Protein AF-A0A7J7Q473-F1 (afdb_monomer)

Secondary structure (DSSP, 8-state):
-HHHHHHHHHHHHHHH-S-HHHHHHH-HHHHHHHHHHHHHHHHHHHHTT----SS---EETTEE--HHHHHHHHHHHHHHHHHHHHHHHHHSS-HHHHTTSS-S------

Mean predicted aligned error: 9.54 Å

Radius of gyration: 17.24 Å; Cα contacts (8 Å, |Δi|>4): 84; chains: 1; bounding box: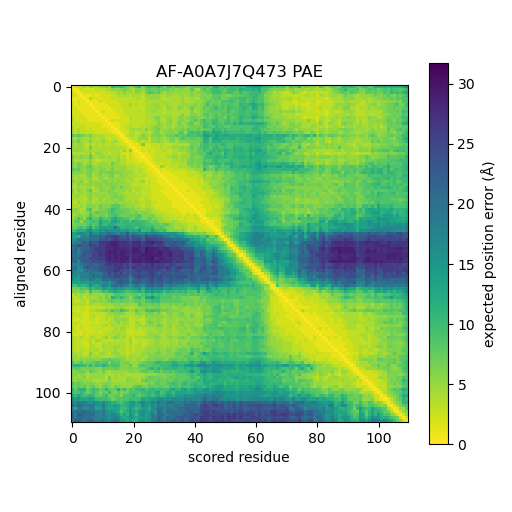 36×29×42 Å

Nearest PDB structures (foldseek):
  8cmo-assembly1_Z  TM=6.439E-01  e=4.068E-01  Coelastrella

Structure (mmCIF, N/CA/C/O backbone):
data_AF-A0A7J7Q473-F1
#
_entry.id   AF-A0A7J7Q473-F1
#
loop_
_atom_site.group_PDB
_atom_site.id
_atom_site.type_symbol
_atom_site.label_atom_id
_atom_site.label_alt_id
_atom_site.label_comp_id
_atom_site.label_asym_id
_atom_site.label_entity_id
_atom_site.label_seq_id
_atom_site.pdbx_PDB_ins_code
_atom_site.Cartn_x
_atom_site.Cartn_y
_atom_site.Cartn_z
_atom_site.occupancy
_atom_site.B_iso_or_equiv
_atom_site.auth_seq_id
_atom_site.auth_comp_id
_atom_site.auth_asym_id
_atom_site.auth_atom_id
_atom_site.pdbx_PDB_model_num
ATOM 1 N N . MET A 1 1 ? 5.314 -3.098 -8.987 1.00 76.06 1 MET A N 1
ATOM 2 C CA . MET A 1 1 ? 3.953 -3.470 -8.542 1.00 76.06 1 MET A CA 1
ATOM 3 C C . MET A 1 1 ? 3.665 -3.017 -7.117 1.00 76.06 1 MET A C 1
ATOM 5 O O . MET A 1 1 ? 2.724 -2.261 -6.958 1.00 76.06 1 MET A O 1
ATOM 9 N N . ALA A 1 2 ? 4.481 -3.360 -6.110 1.00 80.12 2 ALA A N 1
ATOM 10 C CA . ALA A 1 2 ? 4.211 -2.979 -4.712 1.00 80.12 2 ALA A CA 1
ATOM 11 C C . ALA A 1 2 ? 4.047 -1.464 -4.464 1.00 80.12 2 ALA A C 1
ATOM 13 O O . ALA A 1 2 ? 3.167 -1.074 -3.712 1.00 80.12 2 ALA A O 1
ATOM 14 N N . MET A 1 3 ? 4.826 -0.607 -5.138 1.00 87.44 3 MET A N 1
ATOM 15 C CA . MET A 1 3 ? 4.657 0.854 -5.040 1.00 87.44 3 MET A CA 1
ATOM 16 C C . MET A 1 3 ? 3.255 1.311 -5.460 1.00 87.44 3 MET A C 1
ATOM 18 O O . MET A 1 3 ? 2.611 2.059 -4.739 1.00 87.44 3 MET A O 1
ATOM 22 N N . LEU A 1 4 ? 2.767 0.827 -6.608 1.00 86.19 4 LEU A N 1
ATOM 23 C CA . LEU A 1 4 ? 1.431 1.168 -7.101 1.00 86.19 4 LEU A CA 1
ATOM 24 C C . LEU A 1 4 ? 0.339 0.527 -6.242 1.00 86.19 4 LEU A C 1
ATOM 26 O O . LEU A 1 4 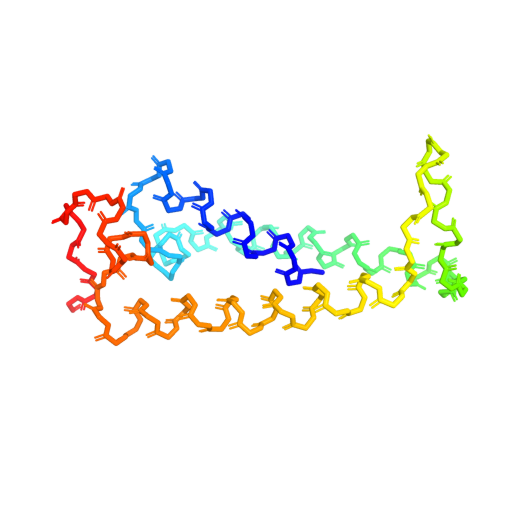? -0.664 1.174 -5.982 1.00 86.19 4 LEU A O 1
ATOM 30 N N . GLY A 1 5 ? 0.549 -0.707 -5.774 1.00 84.31 5 GLY A N 1
ATOM 31 C CA . GLY A 1 5 ? -0.394 -1.398 -4.891 1.00 84.31 5 GLY A CA 1
ATOM 32 C C . GLY A 1 5 ? -0.587 -0.680 -3.554 1.00 84.31 5 GLY A C 1
ATOM 33 O O . GLY A 1 5 ? -1.718 -0.499 -3.124 1.00 84.31 5 GLY A O 1
ATOM 34 N N . MET A 1 6 ? 0.498 -0.199 -2.943 1.00 88.56 6 MET A N 1
ATOM 35 C CA . MET A 1 6 ? 0.452 0.573 -1.698 1.00 88.56 6 MET A CA 1
ATOM 36 C C . MET A 1 6 ? -0.269 1.913 -1.876 1.00 88.56 6 MET A C 1
ATOM 38 O O . MET A 1 6 ? -1.174 2.228 -1.110 1.00 88.56 6 MET A O 1
ATOM 42 N N . VAL A 1 7 ? 0.058 2.669 -2.930 1.00 87.31 7 VAL A N 1
ATOM 43 C CA . VAL A 1 7 ? -0.592 3.964 -3.199 1.00 87.31 7 VAL A CA 1
ATOM 44 C C . VAL A 1 7 ? -2.068 3.792 -3.562 1.00 87.31 7 VAL A C 1
ATOM 46 O O . VAL A 1 7 ? -2.908 4.527 -3.054 1.00 87.31 7 VAL A O 1
ATOM 49 N N . ALA A 1 8 ? -2.398 2.819 -4.416 1.00 85.50 8 ALA A N 1
ATOM 50 C CA . ALA A 1 8 ? -3.779 2.535 -4.794 1.00 85.50 8 ALA A CA 1
ATOM 51 C C . ALA A 1 8 ? -4.607 2.050 -3.597 1.00 85.50 8 ALA A C 1
ATOM 53 O O . ALA A 1 8 ? -5.756 2.459 -3.463 1.00 85.50 8 ALA A O 1
ATOM 54 N N . GLY A 1 9 ? -4.014 1.239 -2.716 1.00 84.00 9 GLY A N 1
ATOM 55 C CA . GLY A 1 9 ? -4.643 0.792 -1.477 1.00 84.00 9 GLY A CA 1
ATOM 56 C C . GLY A 1 9 ? -4.980 1.951 -0.547 1.00 84.00 9 GLY A C 1
ATOM 57 O O . GLY A 1 9 ? -6.138 2.123 -0.185 1.00 84.00 9 GLY A O 1
ATOM 58 N N . LEU A 1 10 ? -4.002 2.810 -0.239 1.00 85.25 10 LEU A N 1
ATOM 59 C CA . LEU A 1 10 ? -4.227 3.983 0.615 1.00 85.25 10 LEU A CA 1
ATOM 60 C C . LEU A 1 10 ? -5.243 4.957 0.012 1.00 85.25 10 LEU A C 1
ATOM 62 O O . LEU A 1 10 ? -6.081 5.500 0.727 1.00 85.25 10 LEU A O 1
ATOM 66 N N . ALA A 1 11 ? -5.191 5.180 -1.304 1.00 85.25 11 ALA A N 1
ATOM 67 C CA . ALA A 1 11 ? -6.178 6.006 -1.990 1.00 85.25 11 ALA A CA 1
ATOM 68 C C . ALA A 1 11 ? -7.582 5.382 -1.911 1.00 85.25 11 ALA A C 1
ATOM 70 O O . ALA A 1 11 ? -8.553 6.086 -1.647 1.00 85.25 11 ALA A O 1
ATOM 71 N N . GLY A 1 12 ? -7.686 4.064 -2.100 1.00 83.06 12 GLY A N 1
ATOM 72 C CA . GLY A 1 12 ? -8.929 3.311 -1.953 1.00 83.06 12 GLY A CA 1
ATOM 73 C C . GLY A 1 12 ? -9.531 3.470 -0.560 1.00 83.06 12 GLY A C 1
ATOM 74 O O . GLY A 1 12 ? -10.688 3.874 -0.449 1.00 83.06 12 GLY A O 1
ATOM 75 N N . GLU A 1 13 ? -8.739 3.258 0.491 1.00 83.44 13 GLU A N 1
ATOM 76 C CA . GLU A 1 13 ? -9.166 3.473 1.880 1.00 83.44 13 GLU A CA 1
ATOM 77 C C . GLU A 1 13 ? -9.591 4.926 2.125 1.00 83.44 13 GLU A C 1
ATOM 79 O O . GLU A 1 13 ? -10.593 5.183 2.793 1.00 83.44 13 GLU A O 1
ATOM 84 N N . TYR A 1 14 ? -8.884 5.888 1.522 1.00 83.12 14 TYR A N 1
ATOM 85 C CA . TYR A 1 14 ? -9.219 7.299 1.666 1.00 83.12 14 TYR A CA 1
ATOM 86 C C . TYR A 1 14 ? -10.608 7.639 1.105 1.00 83.12 14 TYR A C 1
ATOM 88 O O . TYR A 1 14 ? -11.387 8.321 1.770 1.00 83.12 14 TYR A O 1
ATOM 96 N N . PHE A 1 15 ? -10.927 7.164 -0.103 1.00 82.50 15 PHE A N 1
ATOM 97 C CA . PHE A 1 15 ? -12.188 7.491 -0.780 1.00 82.50 15 PHE A CA 1
ATOM 98 C C . PHE A 1 15 ? -13.366 6.622 -0.347 1.00 82.50 15 PHE A C 1
ATOM 100 O O . PHE A 1 15 ? -14.498 7.100 -0.317 1.00 82.50 15 PHE A O 1
ATOM 107 N N . THR A 1 16 ? -13.120 5.345 -0.061 1.00 79.88 16 THR A N 1
ATOM 108 C CA . THR A 1 16 ? -14.184 4.377 0.240 1.00 79.88 16 THR A CA 1
ATOM 109 C C . THR A 1 16 ? -14.432 4.225 1.735 1.00 79.88 16 THR A C 1
ATOM 111 O O . THR A 1 16 ? -15.523 3.824 2.131 1.00 79.88 16 THR A O 1
ATOM 114 N N . GLY A 1 17 ? -13.435 4.528 2.573 1.00 77.19 17 GLY A N 1
ATOM 115 C CA . GLY A 1 17 ? -13.482 4.278 4.013 1.00 77.19 17 GLY A CA 1
ATOM 116 C C . GLY A 1 17 ? -13.437 2.795 4.396 1.00 77.19 17 GLY A C 1
ATOM 117 O O . GLY A 1 17 ? -13.453 2.493 5.587 1.00 77.19 17 GLY A O 1
ATOM 118 N N . MET A 1 18 ? -13.357 1.878 3.428 1.00 81.12 18 MET A N 1
ATOM 119 C CA . MET A 1 18 ? -13.253 0.434 3.649 1.00 81.12 18 MET A CA 1
ATOM 120 C C . MET A 1 18 ? -11.790 -0.002 3.625 1.00 81.12 18 MET A C 1
ATOM 122 O O . MET A 1 18 ? -10.985 0.597 2.916 1.00 81.12 18 MET A O 1
ATOM 126 N N . GLY A 1 19 ? -11.449 -1.041 4.389 1.00 83.19 19 GLY A N 1
ATOM 127 C CA . GLY A 1 19 ? -10.125 -1.657 4.333 1.00 83.19 19 GLY A CA 1
ATOM 128 C C . GLY A 1 19 ? -9.845 -2.356 2.994 1.00 83.19 19 GLY A C 1
ATOM 129 O O . GLY A 1 19 ? -10.764 -2.713 2.247 1.00 83.19 19 GLY A O 1
ATOM 130 N N . LEU A 1 20 ? -8.561 -2.540 2.680 1.00 83.38 20 LEU A N 1
ATOM 131 C CA . LEU A 1 20 ? -8.087 -3.131 1.428 1.00 83.38 20 LEU A CA 1
ATOM 132 C C . LEU A 1 20 ? -8.611 -4.562 1.229 1.00 83.38 20 LEU A C 1
ATOM 134 O O . LEU A 1 20 ? -9.029 -4.935 0.125 1.00 83.38 20 LEU A O 1
ATOM 138 N N . LEU A 1 21 ? -8.582 -5.378 2.283 1.00 80.75 21 LEU A N 1
ATOM 139 C CA . LEU A 1 21 ? -9.052 -6.759 2.221 1.00 80.75 21 LEU A CA 1
ATOM 140 C C . LEU A 1 21 ? -10.567 -6.805 2.010 1.00 80.75 21 LEU A C 1
ATOM 142 O O . LEU A 1 21 ? -11.047 -7.646 1.250 1.00 80.75 21 LEU A O 1
ATOM 146 N N . GLN A 1 22 ? -11.318 -5.886 2.619 1.00 80.44 22 GLN A N 1
ATOM 147 C CA . GLN A 1 22 ? -12.774 -5.878 2.491 1.00 80.44 22 GLN A CA 1
ATOM 148 C C . GLN A 1 22 ? -13.216 -5.380 1.117 1.00 80.44 22 GLN A C 1
ATOM 150 O O . GLN A 1 22 ? -14.044 -6.018 0.475 1.00 80.44 22 GLN A O 1
ATOM 155 N N . GLN A 1 23 ? -12.582 -4.329 0.596 1.00 81.25 23 GLN A N 1
ATOM 156 C CA . GLN A 1 23 ? -12.816 -3.872 -0.776 1.00 81.25 23 GLN A CA 1
ATOM 157 C C . GLN A 1 23 ? -12.542 -4.989 -1.798 1.00 81.25 23 GLN A C 1
ATOM 159 O O . GLN A 1 23 ? -13.230 -5.110 -2.815 1.00 81.25 23 GLN A O 1
ATOM 164 N N . THR A 1 24 ? -11.544 -5.828 -1.511 1.00 82.75 24 THR A N 1
ATOM 165 C CA . THR A 1 24 ? -11.217 -6.998 -2.330 1.00 82.75 24 THR A CA 1
ATOM 166 C C . THR A 1 24 ? -12.289 -8.091 -2.219 1.00 82.75 24 THR A C 1
ATOM 168 O O . THR A 1 24 ? -12.629 -8.716 -3.226 1.00 82.75 24 THR A O 1
ATOM 171 N N . ALA A 1 25 ? -12.836 -8.308 -1.021 1.00 83.38 25 ALA A N 1
ATOM 172 C CA . ALA A 1 25 ? -13.871 -9.303 -0.749 1.00 83.38 25 ALA A CA 1
ATOM 173 C C . ALA A 1 25 ? -15.257 -8.913 -1.295 1.00 83.38 25 ALA A C 1
ATOM 175 O O . ALA A 1 25 ? -15.972 -9.785 -1.786 1.00 83.38 25 ALA A O 1
ATOM 176 N N . ASP A 1 26 ? -15.611 -7.626 -1.268 1.00 84.38 26 ASP A N 1
ATOM 177 C CA . ASP A 1 26 ? -16.901 -7.109 -1.749 1.00 84.38 26 ASP A CA 1
ATOM 178 C C . ASP A 1 26 ? -16.971 -7.048 -3.284 1.00 84.38 26 ASP A C 1
ATOM 180 O O . ASP A 1 26 ? -18.040 -7.186 -3.889 1.00 84.38 26 ASP A O 1
ATOM 184 N N . HIS A 1 27 ? -15.822 -6.889 -3.949 1.00 84.94 27 HIS A N 1
ATOM 185 C CA . HIS A 1 27 ? -15.733 -6.808 -5.409 1.00 84.94 27 HIS A CA 1
ATOM 186 C C . HIS A 1 27 ? -14.814 -7.878 -6.027 1.00 84.94 27 HIS A C 1
ATOM 188 O O . HIS A 1 27 ? -13.928 -7.551 -6.828 1.00 84.94 27 HIS A O 1
ATOM 194 N N . PRO A 1 28 ? -15.054 -9.179 -5.767 1.00 85.88 28 PRO A N 1
ATOM 195 C CA . PRO A 1 28 ? -14.138 -10.249 -6.158 1.00 85.88 28 PRO A CA 1
ATOM 196 C C . PRO A 1 28 ? -14.044 -10.397 -7.681 1.00 85.88 28 PRO A C 1
ATOM 198 O O . PRO A 1 28 ? -12.982 -10.699 -8.222 1.00 85.88 28 PRO A O 1
ATOM 201 N N . VAL A 1 29 ? -15.139 -10.118 -8.397 1.00 87.81 29 VAL A N 1
ATOM 202 C CA . VAL A 1 29 ? -15.184 -10.166 -9.866 1.00 87.81 29 VAL A CA 1
ATOM 203 C C . VAL A 1 29 ? -14.296 -9.084 -10.481 1.00 87.81 29 VAL A C 1
ATOM 205 O O . VAL A 1 29 ? -13.571 -9.358 -11.434 1.00 87.81 29 VAL A O 1
ATOM 208 N N . VAL A 1 30 ? -14.316 -7.866 -9.931 1.00 87.12 30 VAL A N 1
ATOM 209 C CA . VAL A 1 30 ? -13.515 -6.742 -10.442 1.00 87.12 30 VAL A CA 1
ATOM 210 C C . VAL A 1 30 ? -12.035 -6.967 -10.145 1.00 87.12 30 VAL A C 1
ATOM 212 O O . VAL A 1 30 ? -11.196 -6.774 -11.027 1.00 87.12 30 VAL A O 1
ATOM 215 N N . VAL A 1 31 ? -11.711 -7.449 -8.943 1.00 85.88 31 VAL A N 1
ATOM 216 C CA . VAL A 1 31 ? -10.345 -7.842 -8.571 1.00 85.88 31 VAL A CA 1
ATOM 217 C C . VAL A 1 31 ? -9.833 -8.918 -9.520 1.00 85.88 31 VAL A C 1
ATOM 219 O O . VAL A 1 31 ? -8.767 -8.757 -10.114 1.00 85.88 31 VAL A O 1
ATOM 222 N N . PHE A 1 32 ? -10.607 -9.981 -9.738 1.00 87.50 32 PHE A N 1
ATOM 223 C CA . PHE A 1 32 ? -10.213 -11.056 -10.640 1.00 87.50 32 PHE A CA 1
ATOM 224 C C . PHE A 1 32 ? -10.048 -10.568 -12.085 1.00 87.50 32 PHE A C 1
ATOM 226 O O . PHE A 1 32 ? -9.046 -10.876 -12.729 1.00 87.50 32 PHE A O 1
ATOM 233 N N . ALA A 1 33 ? -10.972 -9.747 -12.589 1.00 90.25 33 ALA A N 1
ATOM 234 C CA . ALA A 1 33 ? -10.869 -9.164 -13.924 1.00 90.25 33 ALA A CA 1
ATOM 235 C C . ALA A 1 33 ? -9.604 -8.302 -14.074 1.00 90.25 33 ALA A C 1
ATOM 237 O O . ALA A 1 33 ? -8.875 -8.438 -15.058 1.00 90.25 33 ALA A O 1
ATOM 238 N N . SER A 1 34 ? -9.295 -7.463 -13.080 1.00 85.62 34 SER A N 1
ATOM 239 C CA . SER A 1 34 ? -8.068 -6.661 -13.081 1.00 85.62 34 SER A CA 1
ATOM 240 C C . SER A 1 34 ? -6.810 -7.532 -13.034 1.0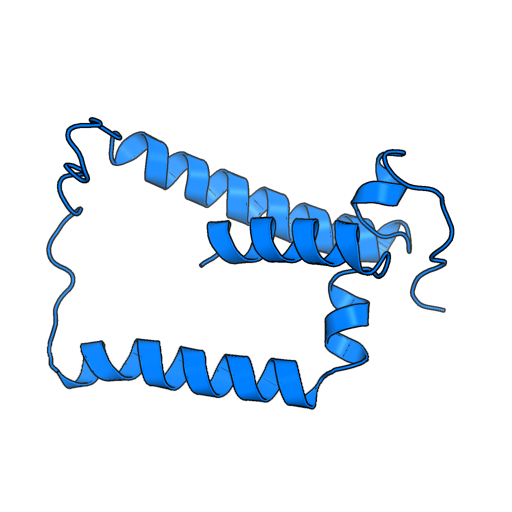0 85.62 34 SER A C 1
ATOM 242 O O . SER A 1 34 ? -5.867 -7.268 -13.778 1.00 85.62 34 SER A O 1
ATOM 244 N N . TYR A 1 35 ? -6.815 -8.621 -12.257 1.00 87.19 35 TYR A N 1
ATOM 245 C CA . TYR A 1 35 ? -5.727 -9.596 -12.234 1.00 87.19 35 TYR A CA 1
ATOM 246 C C . TYR A 1 35 ? -5.512 -10.233 -13.610 1.00 87.19 35 TYR A C 1
ATOM 248 O O . TYR A 1 35 ? -4.380 -10.277 -14.085 1.00 87.19 35 TYR A O 1
ATOM 256 N N . VAL A 1 36 ? -6.582 -10.660 -14.287 1.00 91.12 36 VAL A N 1
ATOM 257 C CA . VAL A 1 36 ? -6.503 -11.242 -15.636 1.00 91.12 36 VAL A CA 1
ATOM 258 C C . VAL A 1 36 ? -5.938 -10.232 -16.637 1.00 91.12 36 VAL A C 1
ATOM 260 O O . VAL A 1 36 ? -5.031 -10.564 -17.400 1.00 91.12 36 VAL A O 1
ATOM 263 N N . ILE A 1 37 ? -6.408 -8.983 -16.608 1.00 90.62 37 ILE A N 1
ATOM 264 C CA . ILE A 1 37 ? -5.903 -7.917 -17.486 1.00 90.62 37 ILE A CA 1
ATOM 265 C C . ILE A 1 37 ? -4.415 -7.654 -17.220 1.00 90.62 37 ILE A C 1
ATOM 267 O O . ILE A 1 37 ? -3.622 -7.595 -18.161 1.00 90.62 37 ILE A O 1
ATOM 271 N N . LEU A 1 38 ? -4.011 -7.540 -15.952 1.00 87.44 38 LEU A N 1
ATOM 272 C CA . LEU A 1 38 ? -2.614 -7.331 -15.562 1.00 87.44 38 LEU A CA 1
ATOM 273 C C . LEU A 1 38 ? -1.727 -8.526 -15.930 1.00 87.44 38 LEU A C 1
ATOM 275 O O . LEU A 1 38 ? -0.582 -8.334 -16.347 1.00 87.44 38 LEU A O 1
ATOM 279 N N . ALA A 1 39 ? -2.246 -9.749 -15.819 1.00 88.56 39 ALA A N 1
ATOM 280 C CA . ALA A 1 39 ? -1.552 -10.963 -16.223 1.00 88.56 39 ALA A CA 1
ATOM 281 C C . ALA A 1 39 ? -1.304 -10.968 -17.737 1.00 88.56 39 ALA A C 1
ATOM 283 O O . ALA A 1 39 ? -0.165 -11.154 -18.165 1.00 88.56 39 ALA A O 1
ATOM 284 N N . ILE A 1 40 ? -2.323 -10.664 -18.547 1.00 89.88 40 ILE A N 1
ATOM 285 C CA . ILE A 1 40 ? -2.191 -10.542 -20.008 1.00 89.88 40 ILE A CA 1
ATOM 286 C C . ILE A 1 40 ? -1.202 -9.425 -20.369 1.00 89.88 40 ILE A C 1
ATOM 288 O O . ILE A 1 40 ? -0.321 -9.622 -21.212 1.00 89.88 40 ILE A O 1
AT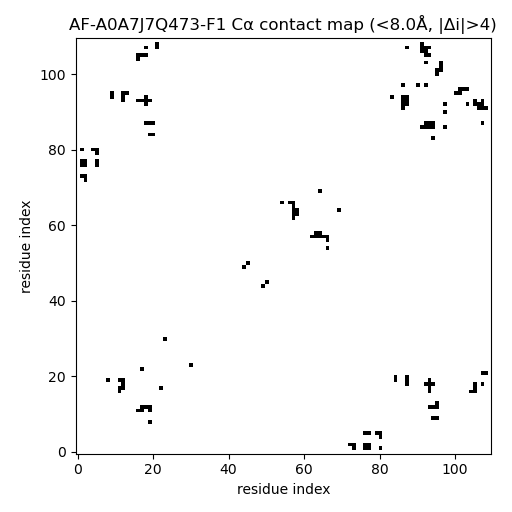OM 292 N N . ALA A 1 41 ? -1.299 -8.268 -19.710 1.00 87.81 41 ALA A N 1
ATOM 293 C CA . ALA A 1 41 ? -0.399 -7.139 -19.930 1.00 87.81 41 ALA A CA 1
ATOM 294 C C . ALA A 1 41 ? 1.058 -7.475 -19.581 1.00 87.81 41 ALA A C 1
ATOM 296 O O . ALA A 1 41 ? 1.965 -7.055 -20.294 1.00 87.81 41 ALA A O 1
ATOM 297 N N . THR A 1 42 ? 1.287 -8.263 -18.528 1.00 85.06 42 THR A N 1
ATOM 298 C CA . THR A 1 42 ? 2.625 -8.730 -18.126 1.00 85.06 42 THR A CA 1
ATOM 299 C C . THR A 1 42 ? 3.156 -9.799 -19.081 1.00 85.06 42 THR A C 1
ATOM 301 O O . THR A 1 42 ? 4.344 -9.812 -19.395 1.00 85.06 42 THR A O 1
ATOM 304 N N . TYR A 1 43 ? 2.285 -10.676 -19.584 1.00 86.88 43 TYR A N 1
ATOM 305 C CA . TYR A 1 43 ? 2.670 -11.791 -20.448 1.00 86.88 43 TYR A CA 1
ATOM 306 C C . TYR A 1 43 ? 2.917 -11.376 -21.907 1.00 86.88 43 TYR A C 1
ATOM 308 O O . TYR A 1 43 ? 3.793 -11.918 -22.576 1.00 86.88 43 TYR A O 1
ATOM 316 N N . THR A 1 44 ? 2.211 -10.358 -22.401 1.00 86.50 44 THR A N 1
AT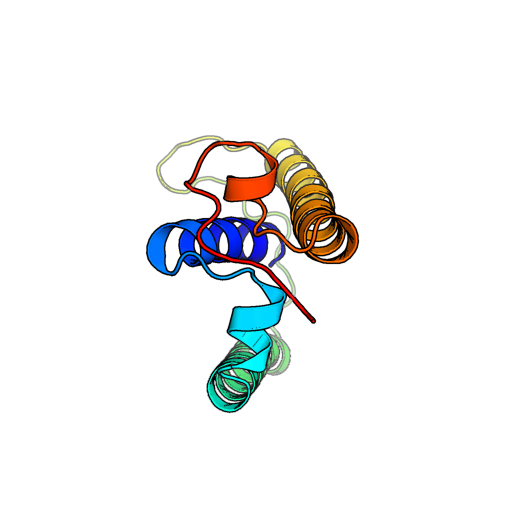OM 317 C CA . THR A 1 44 ? 2.388 -9.821 -23.762 1.00 86.50 44 THR A CA 1
ATOM 318 C C . THR A 1 44 ? 3.841 -9.423 -24.093 1.00 86.50 44 THR A C 1
ATOM 320 O O . THR A 1 44 ? 4.335 -9.839 -25.143 1.00 86.50 44 THR A O 1
ATOM 323 N N . PRO A 1 45 ? 4.573 -8.646 -23.265 1.00 83.00 45 PRO A N 1
ATOM 324 C CA . PRO A 1 45 ? 5.964 -8.300 -23.551 1.00 83.00 45 PRO A CA 1
ATOM 325 C C . PRO A 1 45 ? 6.916 -9.496 -23.431 1.00 83.00 45 PRO A C 1
ATOM 327 O O . PRO A 1 45 ? 7.888 -9.559 -24.184 1.00 83.00 45 PRO A O 1
ATOM 330 N N . LEU A 1 46 ? 6.611 -10.458 -22.550 1.00 82.62 46 LEU A N 1
ATOM 331 C CA . LEU A 1 46 ? 7.360 -11.712 -22.427 1.00 82.62 46 LEU A CA 1
ATOM 332 C C . LEU A 1 46 ? 7.280 -12.527 -23.727 1.00 82.62 46 LEU A C 1
ATOM 334 O O . LEU A 1 46 ? 8.313 -12.946 -24.244 1.00 82.62 46 LEU A O 1
ATOM 338 N N . LEU A 1 47 ? 6.081 -12.675 -24.302 1.00 81.81 47 LEU A N 1
ATOM 339 C CA . LEU A 1 47 ? 5.878 -13.356 -25.589 1.00 81.81 47 LEU A CA 1
ATOM 340 C C . LEU A 1 47 ? 6.533 -12.628 -26.769 1.00 81.81 47 LEU A C 1
ATOM 342 O O . LEU A 1 47 ? 6.992 -13.267 -27.710 1.00 81.81 47 LEU A O 1
ATOM 346 N N . LYS A 1 48 ? 6.599 -11.293 -26.719 1.00 81.75 48 LYS A N 1
ATOM 347 C CA . LYS A 1 48 ? 7.276 -10.470 -27.736 1.00 81.75 48 LYS A CA 1
ATOM 348 C C . LYS A 1 48 ? 8.806 -10.478 -27.609 1.00 81.75 48 LYS A C 1
ATOM 350 O O . LYS A 1 48 ? 9.473 -9.806 -28.389 1.00 81.75 48 LYS A O 1
ATOM 355 N N . GLY A 1 49 ? 9.367 -11.218 -26.648 1.00 73.06 49 GLY A N 1
ATOM 356 C CA . GLY A 1 49 ? 10.813 -11.344 -26.474 1.00 73.06 49 GLY A CA 1
ATOM 357 C C . GLY A 1 49 ? 11.491 -10.062 -25.990 1.00 73.06 49 GLY A C 1
ATOM 358 O O . GLY A 1 49 ? 12.703 -9.919 -26.153 1.00 73.06 49 GLY A O 1
ATOM 359 N N . TYR A 1 50 ? 10.745 -9.122 -25.392 1.00 69.62 50 TYR A N 1
ATOM 360 C CA . TYR A 1 50 ? 11.352 -7.964 -24.741 1.00 69.62 50 TYR A CA 1
ATOM 361 C C . TYR A 1 50 ? 12.082 -8.436 -23.485 1.00 69.62 50 TYR A C 1
ATOM 363 O O . TYR A 1 50 ? 11.502 -8.574 -22.408 1.00 69.62 50 TYR A O 1
ATOM 371 N N . THR A 1 51 ? 13.376 -8.706 -23.623 1.00 60.38 51 THR A N 1
ATOM 372 C CA . THR A 1 51 ? 14.254 -8.904 -22.477 1.00 60.38 51 THR A CA 1
ATOM 373 C C . THR A 1 51 ? 14.405 -7.566 -21.759 1.00 60.38 51 THR A C 1
ATOM 375 O O . THR A 1 51 ? 14.412 -6.494 -22.372 1.00 60.38 51 THR A O 1
ATOM 378 N N . ARG A 1 52 ? 14.450 -7.617 -20.429 1.00 54.75 52 ARG A N 1
ATOM 379 C CA . ARG A 1 52 ? 14.594 -6.449 -19.561 1.00 54.75 52 ARG A CA 1
ATOM 380 C C . ARG A 1 52 ? 15.876 -5.708 -19.954 1.00 54.75 52 ARG A C 1
ATOM 382 O O . ARG A 1 52 ? 16.957 -6.129 -19.556 1.00 54.75 52 ARG A O 1
ATOM 389 N N . LYS A 1 53 ? 15.771 -4.628 -20.738 1.00 54.19 53 LYS A N 1
ATOM 390 C CA . LYS A 1 53 ? 16.886 -3.690 -20.883 1.00 54.19 53 LYS A CA 1
ATOM 391 C C . LYS A 1 53 ? 17.215 -3.184 -19.479 1.00 54.19 53 LYS A C 1
ATOM 393 O O . LYS A 1 53 ? 16.313 -2.901 -18.688 1.00 54.19 53 LYS A O 1
ATOM 398 N N . GLU A 1 54 ? 18.501 -3.199 -19.163 1.00 55.88 54 GLU A N 1
ATOM 399 C CA . GLU A 1 54 ? 19.081 -2.818 -17.875 1.00 55.88 54 GLU A CA 1
ATOM 400 C C . GLU A 1 54 ? 18.626 -1.411 -17.443 1.00 55.88 54 GLU A C 1
ATOM 402 O O . GLU A 1 54 ? 18.043 -0.706 -18.273 1.00 55.88 54 GLU A O 1
ATOM 407 N N . PRO A 1 55 ? 18.807 -1.036 -16.154 1.00 49.94 55 PRO A N 1
ATOM 408 C CA . PRO A 1 55 ? 17.942 -0.093 -15.445 1.00 49.94 55 PRO A CA 1
ATOM 409 C C . PRO A 1 55 ? 17.681 1.108 -16.332 1.00 49.94 55 PRO A C 1
ATOM 411 O O . PRO A 1 55 ? 18.637 1.761 -16.743 1.00 49.94 55 PRO A O 1
ATOM 414 N N . PHE A 1 56 ? 16.407 1.324 -16.681 1.00 55.41 56 PHE A N 1
ATOM 415 C CA . PHE A 1 56 ? 15.988 2.455 -17.496 1.00 55.41 56 PHE A CA 1
ATOM 416 C C . PHE A 1 56 ? 16.668 3.693 -16.931 1.00 55.41 56 PHE A C 1
ATOM 418 O O . PHE A 1 56 ? 16.284 4.156 -15.862 1.00 55.41 56 PHE A O 1
ATOM 425 N N . ALA A 1 57 ? 17.721 4.156 -17.613 1.00 49.16 57 ALA A N 1
ATOM 426 C CA . ALA A 1 57 ? 18.437 5.354 -17.239 1.00 49.16 57 ALA A CA 1
ATOM 427 C C . ALA A 1 57 ? 17.375 6.440 -17.139 1.00 49.16 57 ALA A C 1
ATOM 429 O O . ALA A 1 57 ? 16.630 6.688 -18.089 1.00 49.16 57 ALA A O 1
ATOM 430 N N . ASN A 1 58 ? 17.234 6.949 -15.924 1.00 53.31 58 ASN A N 1
ATOM 431 C CA . ASN A 1 58 ? 16.013 7.505 -15.370 1.00 53.31 58 ASN A CA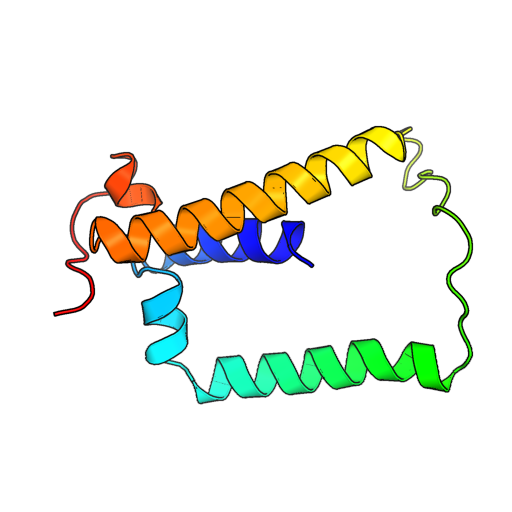 1
ATOM 432 C C . ASN A 1 58 ? 15.780 8.932 -15.8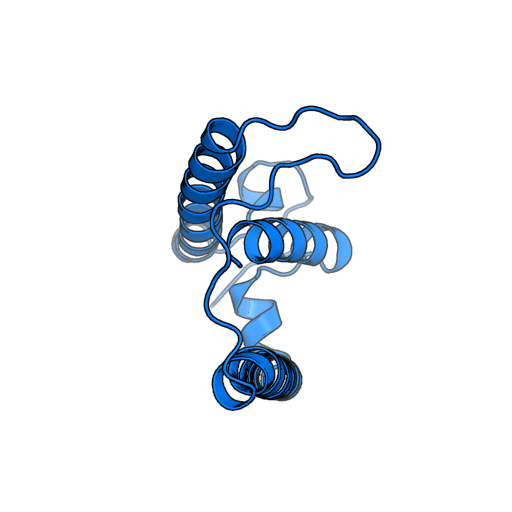69 1.00 53.31 58 ASN A C 1
ATOM 434 O O . ASN A 1 58 ? 15.388 9.805 -15.109 1.00 53.31 58 ASN A O 1
ATOM 438 N N . THR A 1 59 ? 16.040 9.195 -17.142 1.00 50.44 59 THR A N 1
ATOM 439 C CA . THR A 1 59 ? 15.819 10.486 -17.772 1.00 50.44 59 THR A CA 1
ATOM 440 C C . THR A 1 59 ? 14.409 10.507 -18.346 1.00 50.44 59 THR A C 1
ATOM 442 O O . THR A 1 59 ? 14.206 10.561 -19.556 1.00 50.44 59 THR A O 1
ATOM 445 N N . ILE A 1 60 ? 13.407 10.464 -17.469 1.00 55.84 60 ILE A N 1
ATOM 446 C CA . ILE A 1 60 ? 12.093 11.012 -17.809 1.00 55.84 60 ILE A CA 1
ATOM 447 C C . ILE A 1 60 ? 12.139 12.480 -17.379 1.00 55.84 60 ILE A C 1
ATOM 449 O O . ILE A 1 60 ? 12.295 12.788 -16.201 1.00 55.84 60 ILE A O 1
ATOM 453 N N . LEU A 1 61 ? 12.057 13.389 -18.356 1.00 56.00 61 LEU A N 1
ATOM 454 C CA . LEU A 1 61 ? 11.953 14.844 -18.155 1.00 56.00 61 LEU A CA 1
ATOM 455 C C . LEU A 1 61 ? 13.172 15.540 -17.502 1.00 56.00 61 LEU A C 1
ATOM 457 O O . LEU A 1 61 ? 13.037 16.648 -16.995 1.00 56.00 61 LEU A O 1
ATOM 461 N N . GLY A 1 62 ? 14.367 14.935 -17.520 1.00 53.91 62 GLY A N 1
ATOM 462 C CA . GLY A 1 62 ? 15.592 15.556 -16.980 1.00 53.91 62 GLY A CA 1
ATOM 463 C C . GLY A 1 62 ? 15.741 15.489 -15.453 1.00 53.91 62 GLY A C 1
ATOM 464 O O . GLY A 1 62 ? 16.692 16.044 -14.907 1.00 53.91 62 GLY A O 1
ATOM 465 N N . LEU A 1 63 ? 14.841 14.789 -14.754 1.00 58.38 63 LEU A N 1
ATOM 466 C CA . LEU A 1 63 ? 14.983 14.495 -13.328 1.00 58.38 63 LEU A CA 1
ATOM 467 C C . LEU A 1 63 ? 15.827 13.235 -13.129 1.00 58.38 63 LEU A C 1
ATOM 469 O O . LEU A 1 63 ? 15.400 12.133 -13.452 1.00 58.38 63 LEU A O 1
ATOM 473 N N . ASN A 1 64 ? 17.017 13.401 -12.557 1.00 55.88 64 ASN A N 1
ATOM 474 C CA . ASN A 1 64 ? 17.965 12.322 -12.291 1.00 55.88 64 ASN A CA 1
ATOM 475 C C . ASN A 1 64 ? 17.523 11.471 -11.080 1.00 55.88 64 ASN A C 1
ATOM 477 O O . ASN A 1 64 ? 18.096 11.559 -9.992 1.00 55.88 64 ASN A O 1
ATOM 481 N N . TRP A 1 65 ? 16.492 10.639 -11.237 1.00 64.56 65 TRP A N 1
ATOM 482 C CA . TRP A 1 65 ? 16.143 9.655 -10.210 1.00 64.56 65 TRP A CA 1
ATOM 483 C C . TRP A 1 65 ? 17.239 8.587 -10.167 1.00 64.56 65 TRP A C 1
ATOM 485 O O . TRP A 1 65 ? 17.586 7.998 -11.182 1.00 64.56 65 TRP A O 1
ATOM 495 N N . SER A 1 66 ? 17.859 8.353 -9.011 1.00 71.38 66 SER A N 1
ATOM 496 C CA . SER A 1 66 ? 18.882 7.307 -8.910 1.00 71.38 66 SER A CA 1
ATOM 497 C C . SER A 1 66 ? 18.213 5.925 -8.925 1.00 71.38 66 SER A C 1
ATOM 499 O O . SER A 1 66 ? 17.315 5.704 -8.108 1.00 71.38 66 SER A O 1
ATOM 501 N N . PRO A 1 67 ? 18.685 4.944 -9.720 1.00 70.31 67 PRO A N 1
ATOM 502 C CA . PRO A 1 67 ? 18.205 3.556 -9.655 1.00 70.31 67 PRO A CA 1
ATOM 503 C C . PRO A 1 67 ? 18.252 2.954 -8.241 1.00 70.31 67 PRO A C 1
ATOM 505 O O . PRO A 1 67 ? 17.456 2.088 -7.880 1.00 70.31 67 PRO A O 1
ATOM 508 N N . LYS A 1 68 ? 19.179 3.434 -7.398 1.00 74.62 68 LYS A N 1
ATOM 509 C CA . LYS A 1 68 ? 19.264 3.034 -5.988 1.00 74.62 68 LYS A CA 1
ATOM 510 C C . LYS A 1 68 ? 18.058 3.519 -5.181 1.00 74.62 68 LYS A C 1
ATOM 512 O O . LYS A 1 68 ? 17.571 2.767 -4.341 1.00 74.62 68 LYS A O 1
ATOM 517 N N . ALA A 1 69 ? 17.575 4.735 -5.439 1.00 77.81 69 ALA A N 1
ATOM 518 C CA . ALA A 1 69 ? 16.406 5.293 -4.763 1.00 77.81 69 ALA A CA 1
ATOM 519 C C . ALA A 1 69 ? 15.134 4.513 -5.128 1.00 77.81 69 ALA A C 1
ATOM 521 O O . ALA A 1 69 ? 14.351 4.177 -4.247 1.00 77.81 69 ALA A O 1
ATOM 522 N N . GLU A 1 70 ? 14.974 4.130 -6.397 1.00 78.44 70 GLU A N 1
ATOM 523 C CA . GLU A 1 70 ? 13.842 3.308 -6.840 1.00 78.44 70 GLU A CA 1
ATOM 524 C C . GLU A 1 70 ? 13.827 1.930 -6.156 1.00 78.44 70 GLU A C 1
ATOM 526 O O . GLU A 1 70 ? 12.792 1.496 -5.649 1.00 78.44 70 GLU A O 1
ATOM 531 N N . ASN A 1 71 ? 14.984 1.270 -6.035 1.00 83.88 71 ASN A N 1
ATOM 532 C CA . ASN A 1 71 ? 15.084 -0.008 -5.323 1.00 83.88 71 ASN A CA 1
ATOM 533 C C . ASN A 1 71 ? 14.733 0.111 -3.831 1.00 83.88 71 ASN A C 1
ATOM 535 O O . ASN A 1 71 ? 14.058 -0.766 -3.286 1.00 83.88 71 ASN A O 1
ATOM 539 N N . T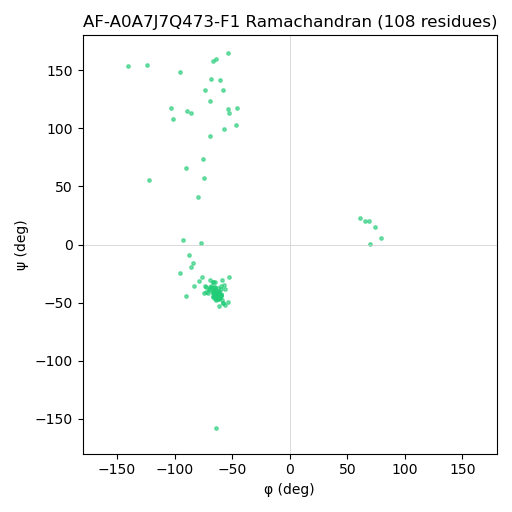RP A 1 72 ? 15.175 1.182 -3.165 1.00 84.88 72 TRP A N 1
ATOM 540 C CA . TRP A 1 72 ? 14.837 1.440 -1.762 1.00 84.88 72 TRP A CA 1
ATOM 541 C C . TRP A 1 72 ? 13.352 1.745 -1.579 1.00 84.88 72 TRP A C 1
ATOM 543 O O . TRP A 1 72 ? 12.710 1.124 -0.732 1.00 84.88 72 TRP A O 1
ATOM 553 N N . ASN A 1 73 ? 12.780 2.598 -2.429 1.00 85.69 73 ASN A N 1
ATOM 554 C CA . ASN A 1 73 ? 11.346 2.884 -2.432 1.00 85.69 73 ASN A CA 1
ATOM 555 C C . ASN A 1 73 ? 10.525 1.615 -2.680 1.00 85.69 73 ASN A C 1
ATOM 557 O O . ASN A 1 73 ? 9.475 1.427 -2.074 1.00 85.69 73 ASN A O 1
ATOM 561 N N . GLY A 1 74 ? 11.022 0.703 -3.517 1.00 84.62 74 GLY A N 1
ATOM 562 C CA . GLY A 1 74 ? 10.364 -0.572 -3.783 1.00 84.62 74 GLY A CA 1
ATOM 563 C C . GLY A 1 74 ? 10.296 -1.456 -2.544 1.00 84.62 74 GLY A C 1
ATOM 564 O O . GLY A 1 74 ? 9.242 -2.016 -2.252 1.00 84.62 74 GLY A O 1
ATOM 565 N N . ARG A 1 75 ? 11.393 -1.542 -1.784 1.00 92.38 75 ARG A N 1
ATOM 566 C CA . ARG A 1 75 ? 11.449 -2.298 -0.522 1.00 92.38 75 ARG A CA 1
ATOM 567 C C . ARG A 1 75 ? 10.550 -1.685 0.545 1.00 92.38 75 ARG A C 1
ATOM 569 O O . ARG A 1 75 ? 9.801 -2.410 1.191 1.00 92.38 75 ARG A O 1
ATOM 576 N N . LEU A 1 76 ? 10.596 -0.361 0.692 1.00 88.56 76 LEU A N 1
ATOM 577 C CA . LEU A 1 76 ? 9.734 0.357 1.629 1.00 88.56 76 LEU A CA 1
ATOM 578 C C . LEU A 1 76 ? 8.257 0.174 1.275 1.00 88.56 76 LEU A C 1
ATOM 580 O O . LEU A 1 76 ? 7.458 -0.091 2.163 1.00 88.56 76 LEU A O 1
ATOM 584 N N . ALA A 1 77 ? 7.899 0.219 -0.009 1.00 89.06 77 ALA A N 1
ATOM 585 C CA . ALA A 1 77 ? 6.530 -0.025 -0.446 1.00 89.06 77 ALA A CA 1
ATOM 586 C C . ALA A 1 77 ? 6.070 -1.467 -0.194 1.00 89.06 77 ALA A C 1
ATOM 588 O O . ALA A 1 77 ? 4.917 -1.674 0.166 1.00 89.06 77 ALA A O 1
ATOM 589 N N . MET A 1 78 ? 6.947 -2.466 -0.350 1.00 91.75 78 MET A N 1
ATOM 590 C CA . MET A 1 78 ? 6.616 -3.854 0.002 1.00 91.75 78 MET A CA 1
ATOM 591 C C . MET A 1 78 ? 6.340 -3.999 1.500 1.00 91.75 78 MET A C 1
ATOM 593 O O . MET A 1 78 ? 5.339 -4.600 1.873 1.00 91.75 78 MET A O 1
ATOM 597 N N . LEU A 1 79 ? 7.189 -3.419 2.354 1.00 91.19 79 LEU A N 1
ATOM 598 C CA . LEU A 1 79 ? 6.981 -3.440 3.804 1.00 91.19 79 LEU A CA 1
ATOM 599 C C . LEU A 1 79 ? 5.739 -2.645 4.216 1.00 91.19 79 LEU A C 1
ATOM 601 O O . LEU A 1 79 ? 4.976 -3.115 5.049 1.00 91.19 79 LEU A O 1
ATOM 605 N N . GLY A 1 80 ? 5.515 -1.479 3.608 1.00 85.88 80 GLY A N 1
ATOM 606 C CA . GLY A 1 80 ? 4.340 -0.647 3.849 1.00 85.88 80 GLY A CA 1
ATOM 607 C C . GLY A 1 80 ? 3.049 -1.361 3.465 1.00 85.88 80 GLY A C 1
ATOM 608 O O . GLY A 1 80 ? 2.127 -1.406 4.267 1.00 85.88 80 GLY A O 1
ATOM 609 N N . PHE A 1 81 ? 3.006 -1.998 2.292 1.00 87.44 81 PHE A N 1
ATOM 610 C CA . PHE A 1 81 ? 1.845 -2.774 1.852 1.00 87.44 81 PHE A CA 1
ATOM 611 C C . PHE A 1 81 ? 1.572 -3.984 2.757 1.00 87.44 81 PHE A C 1
ATOM 613 O O . PHE A 1 81 ? 0.431 -4.229 3.135 1.00 87.44 81 PHE A O 1
ATOM 620 N N . THR A 1 82 ? 2.611 -4.715 3.168 1.00 88.69 82 THR A N 1
ATOM 621 C CA . THR A 1 82 ? 2.457 -5.794 4.157 1.00 88.69 82 THR A CA 1
ATOM 622 C C . THR A 1 82 ? 1.964 -5.251 5.497 1.00 88.69 82 THR A C 1
ATOM 624 O O . THR A 1 82 ? 1.083 -5.844 6.111 1.00 88.69 82 THR A O 1
ATOM 627 N N . GLY A 1 83 ? 2.498 -4.110 5.941 1.00 87.25 83 GLY A N 1
ATOM 628 C CA . GLY A 1 83 ? 2.061 -3.425 7.153 1.00 87.25 83 GLY A CA 1
ATOM 629 C C . GLY A 1 83 ? 0.587 -3.038 7.095 1.00 87.25 83 GLY A C 1
ATOM 630 O O . GLY A 1 83 ? -0.127 -3.294 8.053 1.00 87.25 83 GLY A O 1
ATOM 631 N N . MET A 1 84 ? 0.117 -2.523 5.957 1.00 86.12 84 MET A N 1
ATOM 632 C CA . MET A 1 84 ? -1.295 -2.207 5.739 1.00 86.12 84 MET A CA 1
ATOM 633 C C . MET A 1 84 ? -2.197 -3.426 5.958 1.00 86.12 84 MET A C 1
ATOM 635 O O . MET A 1 84 ? -3.121 -3.376 6.765 1.00 86.12 84 MET A O 1
ATOM 639 N N . ILE A 1 85 ? -1.872 -4.544 5.302 1.00 85.56 85 ILE A N 1
ATOM 640 C CA . ILE A 1 85 ? -2.620 -5.802 5.436 1.00 85.56 85 ILE A CA 1
ATOM 641 C C . ILE A 1 85 ? -2.612 -6.294 6.889 1.00 85.56 85 ILE A C 1
ATOM 643 O O . ILE A 1 85 ? -3.639 -6.725 7.405 1.00 85.56 85 ILE A O 1
ATOM 647 N N . LEU A 1 86 ? -1.459 -6.230 7.563 1.00 85.81 86 LEU A N 1
ATOM 648 C CA . LEU A 1 86 ? -1.336 -6.651 8.960 1.00 85.81 86 LEU A CA 1
ATOM 649 C C . LEU A 1 86 ? -2.130 -5.750 9.910 1.00 85.81 86 LEU A C 1
ATOM 651 O O . LEU A 1 86 ? -2.767 -6.255 10.829 1.00 85.81 86 LEU A O 1
ATOM 655 N N . THR A 1 87 ? -2.107 -4.434 9.701 1.00 85.12 87 THR A N 1
ATOM 656 C CA . THR A 1 87 ? -2.883 -3.481 10.500 1.00 85.12 87 THR A CA 1
ATOM 657 C C . THR A 1 87 ? -4.378 -3.734 10.343 1.00 85.12 87 THR A C 1
ATOM 659 O O . THR A 1 87 ? -5.076 -3.802 11.350 1.00 85.12 87 THR A O 1
ATOM 662 N N . GLU A 1 88 ? -4.860 -3.965 9.122 1.00 82.88 88 GLU A N 1
ATOM 663 C CA . GLU A 1 88 ? -6.264 -4.316 8.886 1.00 82.88 88 GLU A CA 1
ATOM 664 C C . GLU A 1 88 ? -6.641 -5.643 9.562 1.00 82.88 88 GLU A C 1
ATOM 666 O O . GLU A 1 88 ? -7.670 -5.728 10.231 1.00 82.88 88 GLU A O 1
ATOM 671 N N . ALA A 1 89 ? -5.773 -6.655 9.468 1.00 81.06 89 ALA A N 1
ATOM 672 C CA . ALA A 1 89 ? -6.013 -7.970 10.059 1.00 81.06 89 ALA A CA 1
ATOM 673 C C . ALA A 1 89 ? -5.997 -7.975 11.599 1.00 81.06 89 ALA A C 1
ATOM 675 O O . ALA A 1 89 ? -6.733 -8.742 12.212 1.00 81.06 89 ALA A O 1
ATOM 676 N N . VAL A 1 90 ? -5.146 -7.161 12.233 1.00 83.19 90 VAL A N 1
ATOM 677 C CA . VAL A 1 90 ? -4.990 -7.136 13.701 1.00 83.19 90 VAL A CA 1
ATOM 678 C C . VAL A 1 90 ? -5.941 -6.142 14.357 1.00 83.19 90 VAL A C 1
ATOM 680 O O . VAL A 1 90 ? -6.530 -6.447 15.391 1.00 83.19 90 VAL A O 1
ATOM 683 N N . SER A 1 91 ? -6.069 -4.940 13.795 1.00 76.75 91 SER A N 1
ATOM 684 C CA . SER A 1 91 ? -6.886 -3.876 14.382 1.00 76.75 91 SER A CA 1
ATOM 685 C C . SER A 1 91 ? -8.350 -3.963 13.968 1.00 76.75 91 SER A C 1
ATOM 687 O O . SER A 1 91 ? -9.186 -3.354 14.630 1.00 76.75 91 SER A O 1
ATOM 689 N N . GLY A 1 92 ? -8.669 -4.675 12.880 1.00 73.31 92 GLY A N 1
ATOM 690 C CA . GLY A 1 92 ? -10.017 -4.683 12.314 1.00 73.31 92 GLY A CA 1
ATOM 691 C C . GLY A 1 92 ? -10.466 -3.288 11.874 1.00 73.31 92 GLY A C 1
ATOM 692 O O . GLY A 1 92 ? -11.653 -3.013 11.822 1.00 73.31 92 GLY A O 1
ATOM 693 N N . LEU A 1 93 ? -9.534 -2.377 11.608 1.00 78.25 93 LEU A N 1
ATOM 694 C CA . LEU A 1 93 ? -9.792 -1.023 11.128 1.00 78.25 93 LEU A CA 1
ATOM 695 C C . LEU A 1 93 ? -9.023 -0.834 9.828 1.00 78.25 93 LEU A C 1
ATOM 697 O O . LEU A 1 93 ? -7.988 -1.474 9.627 1.00 78.25 93 LEU A O 1
ATOM 701 N N . ASN A 1 94 ? -9.485 0.067 8.962 1.00 82.00 94 ASN A N 1
ATOM 702 C CA . ASN A 1 94 ? -8.672 0.441 7.811 1.00 82.00 94 ASN A CA 1
ATOM 703 C C . ASN A 1 94 ? -7.370 1.121 8.298 1.00 82.00 94 ASN A C 1
ATOM 705 O O . ASN A 1 94 ? -7.270 1.589 9.442 1.00 82.00 94 ASN A O 1
ATOM 709 N N . THR A 1 95 ? -6.340 1.159 7.460 1.00 82.12 95 THR A N 1
ATOM 710 C CA . THR A 1 95 ? -5.015 1.616 7.902 1.00 82.12 95 THR A CA 1
ATOM 711 C C . THR A 1 95 ? -5.024 3.099 8.251 1.00 82.12 95 THR A C 1
ATOM 713 O O . THR A 1 95 ? -4.366 3.514 9.200 1.00 82.12 95 THR A O 1
ATOM 716 N N . LEU A 1 96 ? -5.845 3.905 7.581 1.00 80.75 96 LEU A N 1
ATOM 717 C CA . LEU A 1 96 ? -5.993 5.328 7.888 1.00 80.75 96 LEU A CA 1
ATOM 718 C C . LEU A 1 96 ? -6.691 5.584 9.238 1.00 80.75 96 LEU A C 1
ATOM 720 O O . LEU A 1 96 ? -6.312 6.500 9.967 1.00 80.75 96 LEU A O 1
ATOM 724 N N . GLN A 1 97 ? -7.668 4.764 9.609 1.00 80.69 97 GLN A N 1
ATOM 725 C CA . GLN A 1 97 ? -8.386 4.809 10.884 1.00 80.69 97 GLN A CA 1
ATOM 726 C C . GLN A 1 97 ? -7.520 4.314 12.031 1.00 80.69 97 GLN A C 1
ATOM 728 O O . GLN A 1 97 ? -7.510 4.936 13.091 1.00 80.69 97 GLN A O 1
ATOM 733 N N . ALA A 1 98 ? -6.750 3.243 11.819 1.00 79.69 98 ALA A N 1
ATOM 734 C CA . ALA A 1 98 ? -5.810 2.734 12.814 1.00 79.69 98 ALA A CA 1
ATOM 735 C C . ALA A 1 98 ? -4.762 3.789 13.211 1.00 79.69 98 ALA A C 1
ATOM 737 O O . ALA A 1 98 ? -4.310 3.824 14.354 1.00 79.69 98 ALA A O 1
ATOM 738 N N . TRP A 1 99 ? -4.414 4.683 12.282 1.00 79.94 99 TRP A N 1
ATOM 739 C CA . TRP A 1 99 ? -3.501 5.804 12.513 1.00 79.94 99 TRP A CA 1
ATOM 740 C C . TRP A 1 99 ? -4.211 7.108 12.928 1.00 79.94 99 TRP A C 1
ATOM 742 O O . TRP A 1 99 ? -3.554 8.134 13.098 1.00 79.94 99 TRP A O 1
ATOM 752 N N . GLY A 1 100 ? -5.537 7.090 13.109 1.00 79.06 100 GLY A N 1
ATOM 753 C CA . GLY A 1 100 ? -6.328 8.240 13.564 1.00 79.06 100 GLY A CA 1
ATOM 754 C C . GLY A 1 100 ? -6.537 9.341 12.518 1.00 79.06 100 GLY A C 1
ATOM 755 O O . GLY A 1 100 ? -6.924 10.454 12.868 1.00 79.06 100 GLY A O 1
ATOM 756 N N . LEU A 1 101 ? -6.283 9.055 11.238 1.00 80.31 101 LEU A N 1
ATOM 757 C CA . LEU A 1 101 ? -6.411 10.010 10.130 1.00 80.31 101 LEU A CA 1
ATOM 758 C C . LEU A 1 101 ? -7.828 10.055 9.532 1.00 80.31 101 LEU A C 1
ATOM 760 O O . LEU A 1 101 ? -8.123 10.927 8.715 1.00 80.31 101 LEU A O 1
ATOM 764 N N . GLN A 1 102 ? -8.708 9.136 9.934 1.00 78.12 102 GLN A N 1
ATOM 765 C CA . GLN A 1 102 ? -10.110 9.077 9.523 1.00 78.12 102 GLN A CA 1
ATOM 766 C C . GLN A 1 102 ? -11.027 8.685 10.693 1.00 78.12 102 GLN A C 1
ATOM 768 O O . GLN A 1 102 ? -10.580 7.982 11.603 1.00 78.12 102 GLN A O 1
ATOM 773 N N . PRO A 1 103 ? -12.314 9.092 10.675 1.00 71.75 103 PRO A N 1
ATOM 774 C CA . PRO A 1 103 ? -13.293 8.643 11.661 1.00 71.75 103 PRO A CA 1
ATOM 775 C C . PRO A 1 103 ? -13.467 7.119 11.609 1.00 71.75 103 PRO A C 1
ATOM 777 O O . PRO A 1 103 ? -13.496 6.540 10.519 1.00 71.75 103 PRO A O 1
ATOM 780 N N . THR A 1 104 ? -13.629 6.480 12.771 1.00 64.75 104 THR A N 1
ATOM 781 C CA . THR A 1 104 ? -13.799 5.023 12.945 1.00 64.75 104 THR A CA 1
ATOM 782 C C . THR A 1 104 ? -15.200 4.554 12.536 1.00 64.75 104 THR A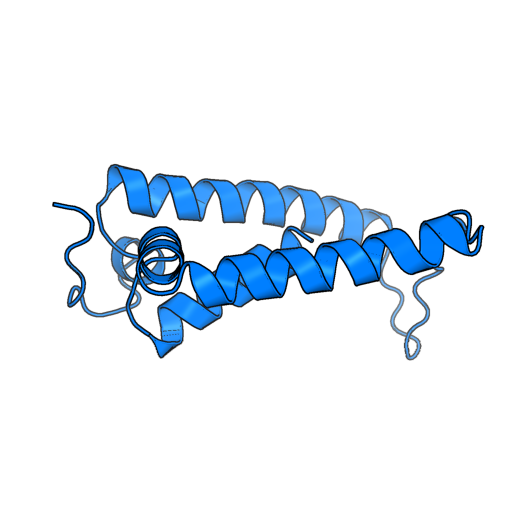 C 1
ATOM 784 O O . THR A 1 104 ? -15.952 4.004 13.336 1.00 64.75 104 THR A O 1
ATOM 787 N N . ASN A 1 105 ? -15.578 4.827 11.291 1.00 64.94 105 ASN A N 1
ATOM 788 C CA . ASN A 1 105 ? -16.872 4.443 10.725 1.00 64.94 105 ASN A CA 1
ATOM 789 C C . ASN A 1 105 ? -16.866 3.005 10.188 1.00 64.94 105 ASN A C 1
ATOM 791 O O . ASN A 1 105 ? -17.925 2.447 9.922 1.00 64.94 105 ASN A O 1
ATOM 795 N N . PHE A 1 106 ? -15.681 2.423 10.003 1.00 64.50 106 PHE A N 1
ATOM 796 C CA . PHE A 1 106 ? -15.497 1.049 9.562 1.00 64.50 106 PHE A CA 1
ATOM 797 C C . PHE A 1 106 ? -15.101 0.202 10.767 1.00 64.50 106 PHE A C 1
ATOM 799 O O . PHE A 1 106 ? -14.074 0.439 11.393 1.00 64.50 106 PHE A O 1
ATOM 806 N N . THR A 1 107 ? -15.948 -0.762 11.101 1.00 63.00 107 THR A N 1
ATOM 807 C CA . THR A 1 107 ? -15.631 -1.883 11.982 1.00 63.00 107 THR A CA 1
ATOM 808 C C . THR A 1 107 ? -15.386 -3.053 11.044 1.00 63.00 107 THR A C 1
ATOM 810 O O . THR A 1 107 ? -16.321 -3.481 10.370 1.00 63.00 107 THR A O 1
ATOM 813 N N . GLY A 1 108 ? -14.133 -3.467 10.900 1.00 64.62 108 GLY A N 1
ATOM 814 C CA . GLY A 1 108 ? -13.695 -4.496 9.962 1.00 64.62 108 GLY A CA 1
ATOM 815 C C . GLY A 1 108 ? -14.285 -5.873 10.254 1.00 64.62 108 GLY A C 1
ATOM 816 O O . GLY A 1 108 ? -15.335 -6.005 10.873 1.00 64.62 108 GLY A O 1
ATOM 817 N N . PHE A 1 109 ? -13.616 -6.916 9.770 1.00 61.91 109 PHE A N 1
ATOM 818 C CA . PHE A 1 109 ? -14.148 -8.280 9.746 1.00 61.91 109 PHE A CA 1
ATOM 819 C C . PHE A 1 109 ? -14.657 -8.764 11.117 1.00 61.91 109 PHE A C 1
ATOM 821 O O . PHE A 1 109 ? -13.871 -8.970 12.042 1.00 61.91 109 PHE A O 1
ATOM 828 N N . HIS A 1 110 ? -15.974 -8.964 11.209 1.00 51.66 110 HIS A N 1
ATOM 829 C CA . HIS A 1 110 ? -16.616 -9.831 12.196 1.00 51.66 110 HIS A CA 1
ATOM 830 C C . HIS A 1 110 ? -16.671 -11.268 11.673 1.00 51.66 110 HIS A C 1
ATOM 832 O O . HIS A 1 110 ? -16.890 -11.437 10.450 1.00 51.66 110 HIS A O 1
#

Foldseek 3Di:
DLLCVLVVQVVCCVVVVDAPVVVCVVCVVVVVVVVVVVVCVVVVCVVVVPDDDPDPQPPPPHDRDDPVNVVVSSVVSVVSSVVQVVCCVPVVGGPCVSVVNDPRPGRHDD

Solvent-accessible surface area (backbone atoms only — not comparable to full-atom values): 6324 Å² total; per-residue (Å²): 108,44,51,59,51,34,53,51,40,55,50,46,32,69,76,68,53,42,32,66,69,52,56,46,66,77,37,48,68,58,52,50,51,51,48,52,52,51,48,52,62,58,46,52,45,57,76,70,63,63,68,83,72,70,80,73,78,42,66,66,91,76,46,83,58,52,74,67,56,55,55,50,50,42,53,52,21,43,52,50,39,52,47,42,55,50,41,30,71,73,68,28,23,26,57,52,37,72,70,67,76,41,79,82,81,44,78,47,89,124

Sequence (110 aa):
MAMLGMVAGLAGEYFTGMGLLQQTADHPVVVFASYVILAIATYTPLLKGYTRKEPFANTILGLNWSPKAENWNGRLAMLGFTGMILTEAVSGLNTLQAWGLQPTNFTGFH

pLDDT: mean 78.16, std 11.49, range [49.16, 92.38]